Protein AF-A0A918I127-F1 (afdb_monomer_lite)

pLDDT: mean 91.11, std 6.13, range [65.19, 95.81]

Radius of gyration: 9.67 Å; chains: 1; bounding box: 22×21×21 Å

Structure (mmCIF, N/CA/C/O backbone):
data_AF-A0A918I127-F1
#
_entry.id   AF-A0A918I127-F1
#
loop_
_atom_site.group_PDB
_atom_site.id
_atom_site.type_symbol
_atom_site.label_atom_id
_atom_site.label_alt_id
_atom_site.label_comp_id
_atom_site.label_asym_id
_atom_site.label_entity_id
_atom_site.label_seq_id
_atom_site.pdbx_PDB_ins_code
_atom_site.Cartn_x
_atom_site.Cartn_y
_atom_site.Cartn_z
_atom_site.occupancy
_atom_site.B_iso_or_equiv
_atom_site.auth_seq_id
_atom_site.auth_comp_id
_atom_site.auth_asym_id
_atom_site.auth_atom_id
_atom_site.pdbx_PDB_model_num
ATOM 1 N N . MET A 1 1 ? 8.961 -9.190 -0.538 1.00 78.75 1 MET A N 1
ATOM 2 C CA . MET A 1 1 ? 9.035 -7.873 -1.196 1.00 78.75 1 MET A CA 1
ATOM 3 C C . MET A 1 1 ? 7.900 -7.079 -0.604 1.00 78.75 1 MET A C 1
ATOM 5 O O . MET A 1 1 ? 6.772 -7.546 -0.706 1.00 78.75 1 MET A O 1
ATOM 9 N N . GLU A 1 2 ? 8.193 -5.993 0.092 1.00 88.88 2 GLU A N 1
ATOM 10 C CA . GLU A 1 2 ? 7.165 -5.216 0.784 1.00 88.88 2 GLU A CA 1
ATOM 11 C C . GLU A 1 2 ? 6.587 -4.147 -0.158 1.00 88.88 2 GLU A C 1
ATOM 13 O O . GLU A 1 2 ? 7.263 -3.734 -1.109 1.00 88.88 2 GLU A O 1
ATOM 18 N N . PRO A 1 3 ? 5.315 -3.747 0.016 1.00 92.81 3 PRO A N 1
ATOM 19 C CA . PRO A 1 3 ? 4.766 -2.585 -0.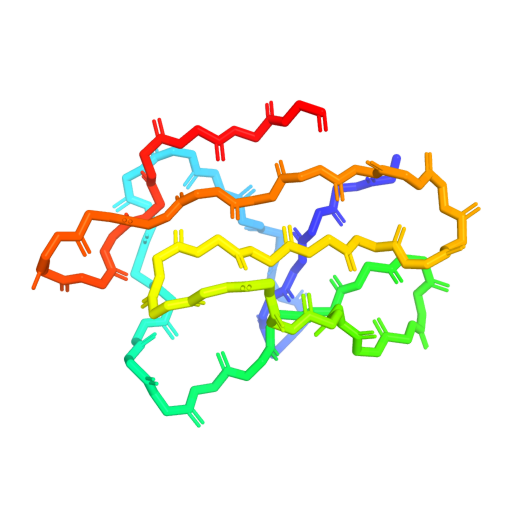667 1.00 92.81 3 PRO A CA 1
ATOM 20 C C . PRO A 1 3 ? 5.539 -1.321 -0.292 1.00 92.81 3 PRO A C 1
ATOM 22 O 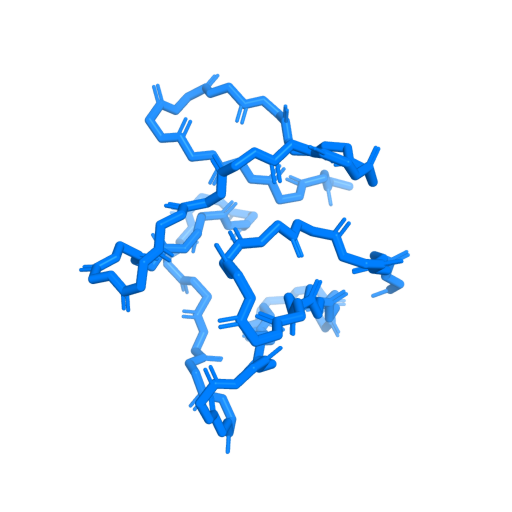O . PRO A 1 3 ? 6.074 -1.204 0.807 1.00 92.81 3 PRO A O 1
ATOM 25 N N . SER A 1 4 ? 5.566 -0.351 -1.195 1.00 94.12 4 SER A N 1
ATOM 26 C CA . SER A 1 4 ? 6.248 0.922 -0.990 1.00 94.12 4 SER A CA 1
ATOM 27 C C . SER A 1 4 ? 5.470 2.067 -1.615 1.00 94.12 4 SER A C 1
ATOM 29 O O . SER A 1 4 ? 4.736 1.867 -2.581 1.00 94.12 4 SER A O 1
ATOM 31 N N . ILE A 1 5 ? 5.658 3.278 -1.106 1.00 91.75 5 ILE A N 1
ATOM 32 C CA . ILE A 1 5 ? 5.138 4.499 -1.710 1.00 91.75 5 ILE A CA 1
ATOM 33 C C . ILE A 1 5 ? 6.257 5.521 -1.862 1.00 91.75 5 ILE A C 1
ATOM 35 O O . ILE A 1 5 ? 7.043 5.742 -0.947 1.00 91.75 5 ILE A O 1
ATOM 39 N N . HIS A 1 6 ? 6.397 6.095 -3.060 1.00 87.62 6 HIS A N 1
ATOM 40 C CA . HIS A 1 6 ? 7.488 7.025 -3.389 1.00 87.62 6 HIS A CA 1
ATOM 41 C C . HIS A 1 6 ? 8.904 6.504 -3.044 1.00 87.62 6 HIS A C 1
ATOM 43 O O . HIS A 1 6 ? 9.806 7.287 -2.763 1.00 87.62 6 HIS A O 1
ATOM 49 N N . GLY A 1 7 ? 9.111 5.181 -3.076 1.00 87.81 7 GLY A N 1
ATOM 50 C CA . GLY A 1 7 ? 10.387 4.543 -2.725 1.00 87.81 7 GLY A CA 1
ATOM 51 C C . GLY A 1 7 ? 10.590 4.265 -1.230 1.00 87.81 7 GLY A C 1
ATOM 52 O O . GLY A 1 7 ? 11.659 3.787 -0.860 1.00 87.81 7 GLY A O 1
ATOM 53 N N . HIS A 1 8 ? 9.589 4.524 -0.386 1.00 90.50 8 HIS A N 1
ATOM 54 C CA . HIS A 1 8 ? 9.587 4.190 1.039 1.00 90.50 8 HIS A CA 1
ATOM 55 C C . HIS A 1 8 ? 8.754 2.933 1.290 1.00 90.50 8 HIS A C 1
ATOM 57 O O . HIS A 1 8 ? 7.603 2.882 0.868 1.00 90.50 8 HIS A O 1
ATOM 63 N N . GLU A 1 9 ? 9.323 1.923 1.949 1.00 93.94 9 GLU A N 1
ATOM 64 C CA . GLU A 1 9 ? 8.589 0.718 2.358 1.00 93.94 9 GLU A CA 1
ATOM 65 C C . GLU A 1 9 ? 7.458 1.082 3.326 1.00 93.94 9 GLU A C 1
ATOM 67 O O . GLU A 1 9 ? 7.641 1.906 4.220 1.00 93.94 9 GLU A O 1
ATOM 72 N N . LEU A 1 10 ? 6.286 0.488 3.108 1.00 92.75 10 LEU A N 1
ATOM 73 C CA . LEU A 1 10 ? 5.091 0.721 3.909 1.00 92.75 10 LEU A CA 1
ATOM 74 C C . LEU A 1 10 ? 5.024 -0.271 5.066 1.00 92.75 10 LEU A C 1
ATOM 76 O O . LEU A 1 10 ? 5.204 -1.473 4.877 1.00 92.75 10 LEU A O 1
ATOM 80 N N . SER A 1 11 ? 4.675 0.236 6.240 1.00 94.50 11 SER A N 1
ATOM 81 C CA . SER A 1 11 ? 4.390 -0.522 7.455 1.00 94.50 11 SER A CA 1
ATOM 82 C C . SER A 1 11 ? 2.990 -0.191 7.989 1.00 94.50 11 SER A C 1
ATOM 84 O O . SER A 1 11 ? 2.448 0.879 7.705 1.00 94.50 11 SER A O 1
ATOM 86 N N . PRO A 1 12 ? 2.371 -1.076 8.794 1.00 94.62 12 PRO A N 1
ATOM 87 C CA . PRO A 1 12 ? 1.127 -0.751 9.484 1.00 94.62 12 PRO A CA 1
ATOM 88 C C . PRO A 1 12 ? 1.238 0.548 10.294 1.00 94.62 12 PRO A C 1
ATOM 90 O O . PRO A 1 12 ? 2.144 0.710 11.111 1.00 94.62 12 PRO A O 1
ATOM 93 N N . GLY A 1 13 ? 0.285 1.454 10.083 1.00 92.75 13 GLY A N 1
ATOM 94 C CA . GLY A 1 13 ? 0.252 2.795 10.663 1.00 92.75 13 GLY A CA 1
ATOM 95 C C . GLY A 1 13 ? 0.766 3.901 9.740 1.00 92.75 13 GLY A C 1
ATOM 96 O O . GLY A 1 13 ? 0.457 5.063 10.004 1.00 92.75 13 GLY A O 1
ATOM 97 N N . ASP A 1 14 ? 1.473 3.565 8.659 1.00 93.94 14 ASP A N 1
ATOM 98 C CA . ASP A 1 14 ? 1.959 4.559 7.702 1.00 93.94 14 ASP A CA 1
ATOM 99 C C . ASP A 1 14 ? 0.817 5.158 6.880 1.00 93.94 14 ASP A C 1
ATOM 101 O O . ASP A 1 14 ? -0.182 4.503 6.574 1.00 93.94 14 ASP A O 1
ATOM 105 N N . GLU A 1 15 ? 0.972 6.423 6.506 1.00 91.50 15 GLU A N 1
ATOM 106 C CA . GLU A 1 15 ? 0.021 7.121 5.651 1.00 91.50 15 GLU A CA 1
ATOM 107 C C . GLU A 1 15 ? 0.326 6.828 4.180 1.00 91.50 15 GLU A C 1
ATOM 109 O O . GLU A 1 15 ? 1.390 7.178 3.670 1.00 91.50 15 GLU A O 1
ATOM 114 N N . LEU A 1 16 ? -0.624 6.194 3.491 1.00 87.56 16 LEU A N 1
ATOM 115 C CA . LEU A 1 16 ? -0.566 6.012 2.039 1.00 87.56 16 LEU A CA 1
ATOM 116 C C . LEU A 1 16 ? -1.177 7.214 1.302 1.00 87.56 16 LEU A C 1
ATOM 118 O O . LEU A 1 16 ? -0.726 7.586 0.219 1.00 87.56 16 LEU A O 1
ATOM 122 N N . GLY A 1 17 ? -2.212 7.812 1.900 1.00 71.94 17 GLY A N 1
ATOM 123 C CA . GLY A 1 17 ? -3.101 8.762 1.233 1.00 71.94 17 GLY A CA 1
ATOM 124 C C . GLY A 1 17 ? -4.174 8.060 0.388 1.00 71.94 17 GLY A C 1
ATOM 125 O O . GLY A 1 17 ? -4.090 6.869 0.100 1.00 71.94 17 GLY A O 1
ATOM 126 N N . HIS A 1 18 ? -5.230 8.794 0.021 1.00 65.19 18 HIS A N 1
ATOM 127 C CA . HIS A 1 18 ? -6.372 8.245 -0.737 1.00 65.19 18 HIS A CA 1
ATOM 128 C C . HIS A 1 18 ? -6.162 8.230 -2.259 1.00 65.19 18 HIS A C 1
ATOM 130 O O . HIS A 1 18 ? -6.839 7.476 -2.948 1.00 65.19 18 HIS A O 1
ATOM 136 N N . ASP A 1 19 ? -5.217 9.022 -2.775 1.00 71.25 19 ASP A N 1
ATOM 137 C CA . ASP A 1 19 ? -5.067 9.274 -4.218 1.00 71.25 19 ASP A CA 1
ATOM 138 C C . ASP A 1 19 ? -3.796 8.668 -4.836 1.00 71.25 19 ASP A C 1
ATOM 140 O O . ASP A 1 19 ? -3.516 8.894 -6.015 1.00 71.25 19 ASP A O 1
ATOM 144 N N . THR A 1 20 ? -3.019 7.894 -4.073 1.00 80.31 20 THR A N 1
ATOM 145 C CA . THR A 1 20 ? -1.754 7.326 -4.555 1.00 80.31 20 THR A CA 1
ATOM 146 C C . THR A 1 20 ? -1.784 5.803 -4.523 1.00 80.31 20 THR A C 1
ATOM 148 O O . THR A 1 20 ? -2.065 5.194 -3.492 1.00 80.31 20 THR A O 1
ATOM 151 N N . ALA A 1 21 ? -1.451 5.178 -5.656 1.00 87.44 21 ALA A N 1
ATOM 152 C CA . ALA A 1 21 ? -1.296 3.733 -5.738 1.00 87.44 21 ALA A CA 1
ATOM 153 C C . ALA A 1 21 ? 0.077 3.306 -5.172 1.00 87.44 21 ALA A C 1
ATOM 155 O O . ALA A 1 21 ? 1.106 3.849 -5.581 1.00 87.44 21 ALA A O 1
ATOM 156 N N . PRO A 1 22 ? 0.122 2.337 -4.243 1.00 93.06 22 PRO A N 1
ATOM 157 C CA . PRO A 1 22 ? 1.367 1.770 -3.747 1.00 93.06 22 PRO A CA 1
ATOM 158 C C . PRO A 1 22 ? 2.051 0.932 -4.826 1.00 93.06 22 PRO A C 1
ATOM 160 O O . PRO A 1 22 ? 1.409 0.374 -5.713 1.00 93.06 22 PRO A O 1
ATOM 163 N N . THR A 1 23 ? 3.364 0.786 -4.714 1.00 95.25 23 THR A N 1
ATOM 164 C CA . THR A 1 23 ? 4.200 -0.002 -5.620 1.00 95.25 23 THR A CA 1
ATOM 165 C C . THR A 1 23 ? 4.652 -1.279 -4.923 1.00 95.25 23 THR A C 1
ATOM 167 O O . THR A 1 23 ? 5.154 -1.240 -3.801 1.00 95.25 23 THR A O 1
ATOM 170 N N . CYS A 1 24 ? 4.552 -2.424 -5.593 1.00 95.44 24 CYS A N 1
ATOM 171 C CA . CYS A 1 24 ? 5.073 -3.700 -5.111 1.00 95.44 24 CYS A CA 1
ATOM 172 C C . CYS A 1 24 ? 5.682 -4.494 -6.276 1.00 95.44 24 CYS A C 1
ATOM 174 O O . CYS A 1 24 ? 5.161 -4.487 -7.389 1.00 95.44 24 CYS A O 1
ATOM 176 N N . CYS A 1 25 ? 6.812 -5.168 -6.044 1.00 94.00 25 CYS A N 1
ATOM 177 C CA . CYS A 1 25 ? 7.553 -5.900 -7.085 1.00 94.00 25 CYS A CA 1
ATOM 178 C C . CYS A 1 25 ? 7.940 -5.054 -8.317 1.00 94.00 25 CYS A C 1
ATOM 180 O O . CYS A 1 25 ? 8.080 -5.584 -9.415 1.00 94.00 25 CYS A O 1
ATOM 182 N N . GLY A 1 26 ? 8.143 -3.745 -8.131 1.00 90.94 26 GLY A N 1
ATOM 183 C CA . GLY A 1 26 ? 8.531 -2.828 -9.207 1.00 90.94 26 GLY A CA 1
ATOM 184 C C . GLY A 1 26 ? 7.383 -2.378 -10.118 1.00 90.94 26 GLY A C 1
ATOM 185 O O . GLY A 1 26 ? 7.655 -1.739 -11.131 1.00 90.94 26 GLY A O 1
ATOM 186 N N . GLY A 1 27 ? 6.129 -2.686 -9.772 1.00 93.06 27 GLY A N 1
ATOM 187 C CA . GLY A 1 27 ? 4.936 -2.188 -10.460 1.00 93.06 27 GLY A CA 1
ATOM 188 C C . GLY A 1 27 ? 3.903 -1.627 -9.485 1.00 93.06 27 GLY A C 1
ATOM 189 O O . GLY A 1 27 ? 3.935 -1.939 -8.295 1.00 93.06 27 GLY A O 1
ATOM 190 N N . GLU A 1 28 ? 3.001 -0.784 -9.981 1.00 94.56 28 GLU A N 1
ATOM 191 C CA . GLU A 1 28 ? 1.864 -0.290 -9.196 1.00 94.56 28 GLU A CA 1
ATOM 192 C C . GLU A 1 28 ? 0.943 -1.455 -8.805 1.00 94.56 28 GLU A C 1
ATOM 194 O O . GLU A 1 28 ? 0.735 -2.399 -9.572 1.00 94.56 28 GLU A O 1
ATOM 199 N N . MET A 1 29 ? 0.431 -1.419 -7.577 1.00 94.38 29 MET A N 1
ATOM 200 C CA . MET A 1 29 ? -0.549 -2.377 -7.082 1.00 94.38 29 MET A CA 1
ATOM 201 C C . MET A 1 29 ? -1.944 -2.001 -7.577 1.00 94.38 29 MET A C 1
ATOM 203 O O . MET A 1 29 ? -2.323 -0.830 -7.583 1.00 94.38 29 MET A O 1
ATOM 207 N N . ASP A 1 30 ? -2.742 -3.011 -7.910 1.00 94.75 30 ASP A N 1
ATOM 208 C CA . ASP A 1 30 ? -4.095 -2.816 -8.412 1.00 94.75 30 ASP A CA 1
ATOM 209 C C . ASP A 1 30 ? -5.070 -2.547 -7.253 1.00 94.75 30 ASP A C 1
ATOM 211 O O . ASP A 1 30 ? -5.144 -3.354 -6.315 1.00 94.75 30 ASP A O 1
ATOM 215 N N . PRO A 1 31 ? -5.866 -1.465 -7.291 1.00 92.56 31 PRO A N 1
ATOM 216 C CA . PRO A 1 31 ? -6.933 -1.259 -6.324 1.00 92.56 31 PRO A CA 1
ATOM 217 C C . PRO A 1 31 ? -8.049 -2.284 -6.555 1.00 92.56 31 PRO A C 1
ATOM 219 O O . PRO A 1 31 ? -8.653 -2.361 -7.624 1.00 92.56 31 PRO A O 1
ATOM 222 N N . THR A 1 32 ? -8.349 -3.074 -5.529 1.00 91.81 32 THR A N 1
ATOM 223 C CA . THR A 1 32 ? -9.472 -4.029 -5.542 1.00 91.81 32 THR A CA 1
ATOM 224 C C . THR A 1 32 ? -10.762 -3.402 -5.014 1.00 91.81 32 THR A C 1
ATOM 226 O O . THR A 1 32 ? -11.855 -3.788 -5.424 1.00 91.81 32 THR A O 1
ATOM 229 N N . ASN A 1 33 ? -10.637 -2.426 -4.111 1.00 89.75 33 ASN A N 1
ATOM 230 C CA . ASN A 1 33 ? -11.702 -1.562 -3.602 1.00 89.75 33 ASN A CA 1
ATOM 231 C C . ASN A 1 33 ? -11.072 -0.259 -3.055 1.00 89.75 33 ASN A C 1
ATOM 233 O O . ASN A 1 33 ? -9.867 -0.059 -3.184 1.00 89.75 33 ASN A O 1
ATOM 237 N N . SER A 1 34 ? -11.862 0.616 -2.423 1.00 86.50 34 SER A N 1
ATOM 238 C CA . SER A 1 34 ? -11.402 1.909 -1.878 1.00 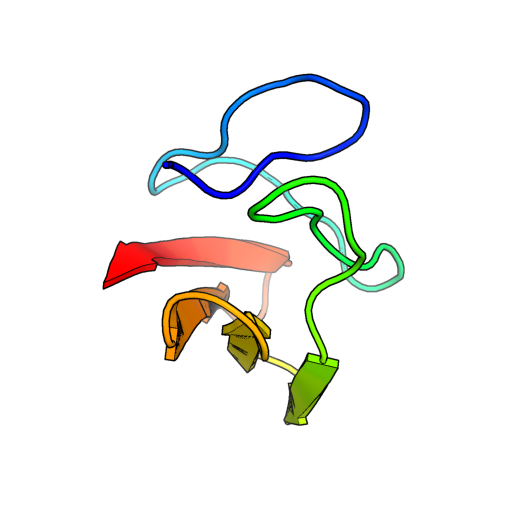86.50 34 SER A CA 1
ATOM 239 C C . SER A 1 34 ? -10.381 1.821 -0.734 1.00 86.50 34 SER A C 1
ATOM 241 O O . SER A 1 34 ? -9.853 2.839 -0.308 1.00 86.50 34 SER A O 1
ATOM 243 N N . THR A 1 35 ? -10.150 0.632 -0.187 1.00 91.38 35 THR A N 1
ATOM 244 C CA . THR A 1 35 ? -9.331 0.382 1.007 1.00 91.38 35 THR A CA 1
ATOM 245 C C . THR A 1 35 ? -8.329 -0.755 0.825 1.00 91.38 35 THR A C 1
ATOM 247 O O . THR A 1 35 ? -7.630 -1.104 1.767 1.00 91.38 35 THR A O 1
ATOM 250 N N . THR A 1 36 ? -8.260 -1.384 -0.348 1.00 93.88 36 THR A N 1
ATOM 251 C CA . THR A 1 36 ? -7.484 -2.615 -0.530 1.00 93.88 36 THR A CA 1
ATOM 252 C C . THR A 1 36 ? -6.794 -2.624 -1.883 1.00 93.88 36 THR A C 1
ATOM 254 O O . THR A 1 36 ? -7.456 -2.587 -2.924 1.00 93.88 36 THR A O 1
ATOM 257 N N . TYR A 1 37 ? -5.476 -2.786 -1.863 1.00 94.25 37 TYR A N 1
ATOM 258 C CA . TYR A 1 37 ? -4.613 -2.901 -3.034 1.00 94.25 37 TYR A CA 1
ATOM 259 C C . TYR A 1 37 ? -4.009 -4.297 -3.101 1.00 94.25 37 TYR A C 1
ATOM 261 O O . TYR A 1 37 ? -3.653 -4.874 -2.073 1.00 94.25 37 TYR A O 1
ATOM 269 N N . ARG A 1 38 ? -3.854 -4.845 -4.306 1.00 95.75 38 ARG A N 1
ATOM 270 C CA . ARG A 1 38 ? -3.250 -6.159 -4.523 1.00 95.75 38 ARG A CA 1
ATOM 271 C C . ARG A 1 38 ? -2.129 -6.075 -5.545 1.00 95.75 38 ARG A C 1
ATOM 273 O O . ARG A 1 38 ? -2.308 -5.576 -6.648 1.00 95.75 38 ARG A O 1
ATOM 280 N N . CYS A 1 39 ? -0.970 -6.617 -5.201 1.00 95.81 39 CYS A N 1
ATOM 281 C CA . CYS A 1 39 ? 0.123 -6.785 -6.141 1.00 95.81 39 CYS A CA 1
ATOM 282 C C . CYS A 1 39 ? -0.221 -7.915 -7.117 1.00 95.81 39 CYS A C 1
ATOM 284 O O . CYS A 1 39 ? -0.354 -9.074 -6.712 1.00 95.81 39 CYS A O 1
ATOM 286 N N . GLY A 1 40 ? -0.305 -7.600 -8.410 1.00 93.00 40 GLY A N 1
ATOM 287 C CA . GLY A 1 40 ? -0.527 -8.598 -9.458 1.00 93.00 40 GLY A CA 1
ATOM 288 C C . GLY A 1 40 ? 0.625 -9.599 -9.634 1.00 93.00 40 GLY A C 1
ATOM 289 O O . GLY A 1 40 ? 0.413 -10.667 -10.202 1.00 93.00 40 GLY A O 1
ATOM 290 N N . HIS A 1 41 ? 1.830 -9.289 -9.137 1.00 94.19 41 HIS A N 1
ATOM 291 C CA . HIS A 1 41 ? 3.014 -10.136 -9.311 1.00 94.19 41 HIS A CA 1
ATOM 292 C C . HIS A 1 41 ? 3.184 -11.182 -8.201 1.00 94.19 41 HIS A C 1
ATOM 294 O O . HIS A 1 41 ? 3.220 -12.377 -8.482 1.00 94.19 41 HIS A O 1
ATOM 300 N N . CYS A 1 42 ? 3.294 -10.749 -6.939 1.00 94.19 42 CYS A N 1
ATOM 301 C CA . CYS A 1 42 ? 3.510 -11.650 -5.799 1.00 94.19 42 CYS A CA 1
ATOM 302 C C . CYS A 1 42 ? 2.231 -11.972 -5.016 1.00 94.19 42 CYS A C 1
ATOM 304 O O . CYS A 1 42 ? 2.258 -12.828 -4.136 1.00 94.19 42 CYS A O 1
ATOM 306 N N . GLY A 1 43 ? 1.115 -11.307 -5.325 1.00 94.62 43 GLY A N 1
ATOM 307 C CA . GLY A 1 43 ? -0.167 -11.523 -4.660 1.00 94.62 43 GLY A CA 1
ATOM 308 C C . GLY A 1 43 ? -0.347 -10.783 -3.336 1.00 94.62 43 GLY A C 1
ATOM 309 O O . GLY A 1 43 ? -1.436 -10.892 -2.778 1.00 94.62 43 GLY A O 1
ATOM 310 N N . THR A 1 44 ? 0.661 -10.031 -2.876 1.00 95.56 44 THR A N 1
ATOM 311 C CA . THR A 1 44 ? 0.610 -9.244 -1.634 1.00 95.56 44 THR A CA 1
ATOM 312 C C . THR A 1 44 ? -0.576 -8.289 -1.629 1.00 95.56 44 THR A C 1
ATOM 314 O O . THR A 1 44 ? -0.859 -7.636 -2.633 1.00 95.56 44 THR A O 1
ATOM 317 N N . VAL A 1 45 ? -1.256 -8.197 -0.498 1.00 95.56 45 VAL A N 1
ATOM 318 C CA . VAL A 1 45 ? -2.420 -7.361 -0.248 1.00 95.56 45 VAL A CA 1
ATOM 319 C C . VAL A 1 45 ? -2.042 -6.299 0.777 1.00 95.56 45 VAL A C 1
ATOM 321 O O . VAL A 1 45 ? -1.524 -6.618 1.843 1.00 95.56 45 VAL A O 1
ATOM 324 N N . LEU A 1 46 ? -2.313 -5.042 0.442 1.00 94.62 46 LEU A N 1
A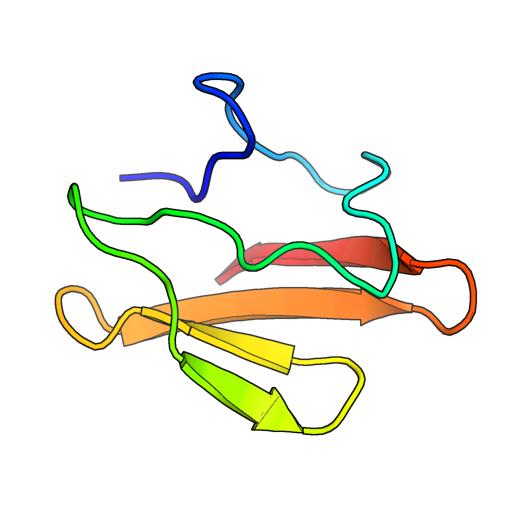TOM 325 C CA . LEU A 1 46 ? -2.188 -3.891 1.329 1.00 94.62 46 LEU A CA 1
ATOM 326 C C . LEU A 1 46 ? -3.592 -3.373 1.639 1.00 94.62 46 LEU A C 1
ATOM 328 O O . LEU A 1 46 ? -4.355 -3.081 0.716 1.00 94.62 46 LEU A O 1
ATOM 332 N N . GLU A 1 47 ? -3.929 -3.233 2.916 1.00 94.88 47 GLU A N 1
ATOM 333 C CA . GLU A 1 47 ? -5.190 -2.639 3.358 1.00 94.88 47 GLU A CA 1
ATOM 334 C C . GLU A 1 47 ? -4.946 -1.296 4.035 1.00 94.88 47 GLU A C 1
ATOM 336 O O . GLU A 1 47 ? -3.998 -1.144 4.804 1.00 94.88 47 GLU A O 1
ATOM 341 N N . VAL A 1 48 ? -5.823 -0.333 3.763 1.00 93.38 48 VAL A N 1
ATOM 342 C CA . VAL A 1 48 ? -5.860 0.970 4.422 1.00 93.38 48 VAL A CA 1
ATOM 343 C C . VAL A 1 48 ? -7.207 1.187 5.099 1.00 93.38 48 VAL A C 1
ATOM 345 O O . VAL A 1 48 ? -8.244 0.710 4.641 1.00 93.38 48 VAL A O 1
ATOM 348 N N . ASN A 1 49 ? -7.215 1.927 6.201 1.00 91.75 49 ASN A N 1
ATOM 349 C CA . ASN A 1 49 ? -8.449 2.296 6.888 1.00 91.75 49 ASN A CA 1
ATOM 350 C C . ASN A 1 49 ? -9.107 3.538 6.252 1.00 91.75 49 ASN A C 1
ATOM 352 O O . ASN A 1 49 ? -8.582 4.148 5.323 1.00 91.75 49 ASN A O 1
ATOM 356 N N . GLY A 1 50 ? -10.255 3.965 6.791 1.00 88.56 50 GLY A N 1
ATOM 357 C CA . GLY A 1 50 ? -10.975 5.153 6.304 1.00 88.56 50 GLY A CA 1
ATOM 358 C C . GLY A 1 50 ? -10.203 6.479 6.412 1.00 88.56 50 GLY A C 1
ATOM 359 O O . GLY A 1 50 ? -10.638 7.477 5.846 1.00 88.56 50 GLY A O 1
ATOM 360 N N . LEU A 1 51 ? -9.064 6.499 7.112 1.00 89.69 51 LEU A N 1
ATOM 361 C CA . LEU A 1 51 ? -8.159 7.647 7.215 1.00 89.69 51 LEU A CA 1
ATOM 362 C C . LEU A 1 51 ? -6.996 7.577 6.210 1.00 89.69 51 LEU A C 1
ATOM 364 O O . LEU A 1 51 ? -6.187 8.494 6.179 1.00 89.69 51 LEU A O 1
ATOM 368 N N . GLY A 1 52 ? -6.906 6.523 5.389 1.00 89.75 52 GLY A N 1
ATOM 369 C CA . GLY A 1 52 ? -5.798 6.327 4.446 1.00 89.75 52 GLY A CA 1
ATOM 370 C C . GLY A 1 52 ? -4.512 5.808 5.098 1.00 89.75 52 GLY A C 1
ATOM 371 O O . GLY A 1 52 ? -3.443 5.902 4.495 1.00 89.75 52 GLY A O 1
ATOM 372 N N . LEU A 1 53 ? -4.604 5.271 6.321 1.00 93.25 53 LEU A N 1
ATOM 373 C CA . LEU A 1 53 ? -3.478 4.655 7.025 1.00 93.25 53 LEU A CA 1
ATOM 374 C C . LEU A 1 53 ? -3.447 3.155 6.760 1.00 93.25 53 LEU A C 1
ATOM 37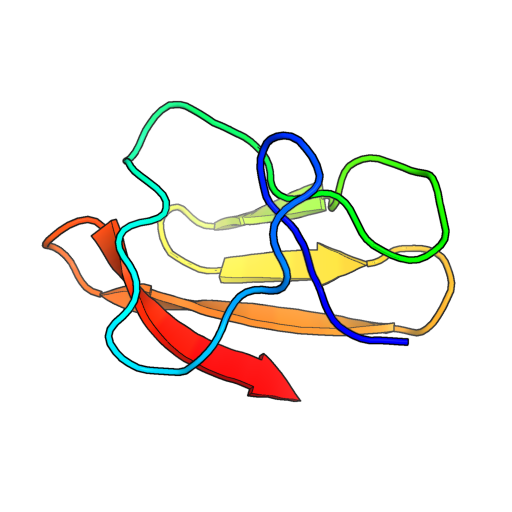6 O O . LEU A 1 53 ? -4.497 2.510 6.827 1.00 93.25 53 LEU A O 1
ATOM 380 N N . VAL A 1 54 ? -2.259 2.598 6.541 1.00 94.56 54 VAL A N 1
ATOM 381 C CA . VAL A 1 54 ? -2.053 1.158 6.369 1.00 94.56 54 VAL A CA 1
ATOM 382 C C . VAL A 1 54 ? -2.525 0.423 7.620 1.00 94.56 54 VAL A C 1
ATOM 384 O O . VAL A 1 54 ? -2.024 0.648 8.721 1.00 94.56 54 VAL A O 1
ATOM 387 N N . SER A 1 55 ? -3.505 -0.458 7.459 1.00 94.94 55 SER A N 1
ATOM 388 C CA . SER A 1 55 ? -4.039 -1.289 8.536 1.00 94.94 55 SER A CA 1
ATOM 389 C C . SER A 1 55 ? -3.464 -2.700 8.538 1.00 94.94 55 SER A C 1
ATOM 391 O O . SER A 1 55 ? -3.359 -3.287 9.611 1.00 94.94 55 SER A O 1
ATOM 393 N N . ASP A 1 56 ? -3.118 -3.246 7.368 1.00 95.44 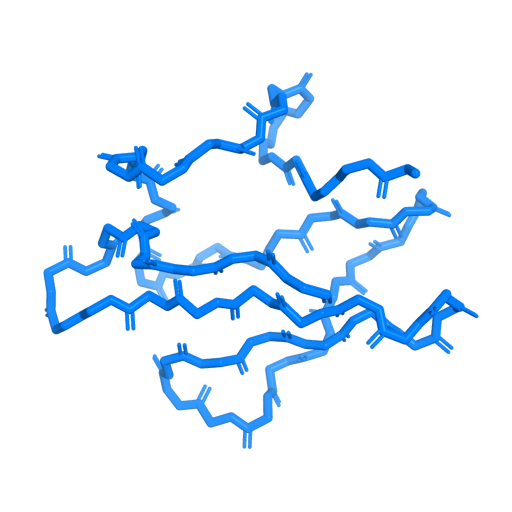56 ASP A N 1
ATOM 394 C CA . ASP A 1 56 ? -2.606 -4.615 7.232 1.00 95.44 56 ASP A CA 1
ATOM 395 C C . ASP A 1 56 ? -1.791 -4.803 5.941 1.00 95.44 56 ASP A C 1
ATOM 397 O O . ASP A 1 56 ? -2.058 -4.139 4.933 1.00 95.44 56 ASP A O 1
ATOM 401 N N . ILE A 1 57 ? -0.823 -5.728 5.972 1.00 94.56 57 ILE A N 1
ATOM 402 C CA . ILE A 1 57 ? -0.010 -6.149 4.819 1.00 94.56 57 ILE A CA 1
ATOM 403 C C . ILE A 1 57 ? 0.164 -7.673 4.862 1.00 94.56 57 ILE A C 1
ATOM 405 O O . ILE A 1 57 ? 0.676 -8.195 5.853 1.00 94.56 57 ILE A O 1
ATOM 409 N N . ARG A 1 58 ? -0.226 -8.393 3.800 1.00 94.56 58 ARG A N 1
ATOM 410 C CA . ARG A 1 58 ? -0.189 -9.871 3.761 1.00 94.56 58 ARG A CA 1
ATOM 411 C C . ARG A 1 58 ? 0.112 -10.466 2.394 1.00 94.56 58 ARG A C 1
ATOM 413 O O . ARG A 1 58 ? -0.286 -9.852 1.387 1.00 94.56 58 ARG A O 1
#

Foldseek 3Di:
DAWADPPHGADAFDAPDQPDFIDDPRHGFPDPDSFWTADPPPGWIWGHDPRRGTHDID

Sequence (58 aa):
MEPSIHGHELSPGDELGHDTAPTCCGGEMDPTNSTTYRCGHCGTVLEVNGLGLVSDIR

Organism: NCBI:txid67314

Secondary structure (DSSP, 8-state):
---EETTEEP-TT-B--SS---EETTEEPEEEETTEEE-TTT--EEEE-TTSBEEEE-